Protein AF-A0A7U9RWX8-F1 (afdb_monomer_lite)

Secondary structure (DSSP, 8-state):
--TT------S-HHHHHHHHHHH--S---SSTT--SPPPPPHHHHHHHHHHH-GGG-S--PPEEEEE-TTS-EEEE-GGGGGGGGGEEEEEGGGTEEEEEEEETTEEEEEEEEEEETT---

Foldseek 3Di:
DDPLDDDDDDPCQPVVLVVCVVVVPHDQDPDPPDSGDDDFDPVQQVLCCQQCNPVSVGHGDAKEFEADPVRQTPAIDGSCHVFSVFFPADDVVVQWTWGFDCGPVDTDTDIHGYDYVVDDD

Radius of gyration: 17.35 Å; chains: 1; bounding box: 47×26×49 Å

Sequence (121 aa):
MFPGYIFISTGFPEALAEELRRARQFPQMIGGQMDRLVPVEAEDLWFLENVCGKDLAHDMRLSTVRVDEEGQVRSASGALKPYIGRITRQRLRHRYVTAEVPLFNRRENVLFGIRLEGDPV

pLDDT: mean 83.19, std 12.48, range [40.41, 95.06]

Structure (mmCIF, N/CA/C/O backbone):
data_AF-A0A7U9RWX8-F1
#
_entry.id   AF-A0A7U9RWX8-F1
#
loop_
_atom_site.group_PDB
_atom_site.id
_atom_site.type_symbol
_atom_site.label_atom_id
_atom_site.label_alt_id
_atom_site.label_comp_id
_atom_site.label_asym_id
_atom_site.label_entity_id
_atom_site.label_seq_id
_atom_site.pdbx_PDB_ins_code
_atom_site.Cartn_x
_atom_site.Cartn_y
_atom_site.Cartn_z
_atom_site.occupancy
_atom_site.B_iso_or_equiv
_atom_site.auth_seq_id
_atom_site.auth_comp_id
_atom_site.auth_asym_id
_atom_site.auth_atom_id
_atom_site.pdbx_PDB_model_num
ATOM 1 N N . MET A 1 1 ? 0.075 5.477 -0.351 1.00 63.72 1 MET A N 1
ATOM 2 C CA . MET A 1 1 ? 0.675 5.476 -1.704 1.00 63.72 1 MET A CA 1
ATOM 3 C C . MET A 1 1 ? 2.167 5.757 -1.559 1.00 63.72 1 MET A C 1
ATOM 5 O O . MET A 1 1 ? 2.497 6.565 -0.699 1.00 63.72 1 MET A O 1
ATOM 9 N N . PHE A 1 2 ? 3.034 5.059 -2.296 1.00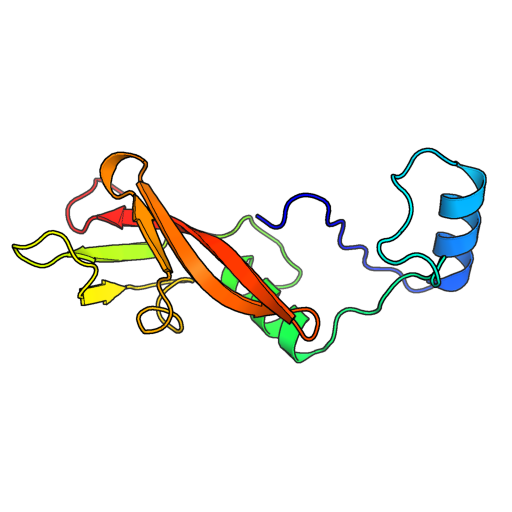 67.94 2 PHE A N 1
ATOM 10 C CA . PHE A 1 2 ? 4.500 5.071 -2.143 1.00 67.94 2 PHE A CA 1
ATOM 11 C C . PHE A 1 2 ? 5.102 6.379 -2.683 1.00 67.94 2 PHE A C 1
ATOM 13 O O . PHE A 1 2 ? 5.226 6.524 -3.898 1.00 67.94 2 PHE A O 1
ATOM 20 N N . PRO A 1 3 ? 5.443 7.365 -1.832 1.00 65.94 3 PRO A N 1
ATOM 21 C CA . PRO A 1 3 ? 5.892 8.666 -2.310 1.00 65.94 3 PRO A CA 1
ATOM 22 C C . PRO A 1 3 ? 7.276 8.532 -2.949 1.00 65.94 3 PRO A C 1
ATOM 24 O O . PRO A 1 3 ? 8.176 7.960 -2.340 1.00 65.94 3 PRO A O 1
ATOM 27 N N . GLY A 1 4 ? 7.449 9.070 -4.157 1.00 70.62 4 GLY A N 1
ATOM 28 C CA . GLY A 1 4 ? 8.728 9.020 -4.876 1.00 70.62 4 GLY A CA 1
ATOM 29 C C . GLY A 1 4 ? 8.962 7.754 -5.706 1.00 70.62 4 GLY A C 1
ATOM 30 O O . GLY A 1 4 ? 10.053 7.600 -6.245 1.00 70.62 4 GLY A O 1
ATOM 31 N N . TYR A 1 5 ? 7.958 6.881 -5.847 1.00 75.62 5 TYR A N 1
ATOM 32 C CA . TYR A 1 5 ? 8.020 5.697 -6.707 1.00 75.62 5 TYR A CA 1
ATOM 33 C C . TYR A 1 5 ? 7.140 5.868 -7.948 1.00 75.62 5 TYR A C 1
ATOM 35 O O . TYR A 1 5 ? 6.031 6.397 -7.867 1.00 75.62 5 TYR A O 1
ATOM 43 N N . ILE A 1 6 ? 7.629 5.383 -9.090 1.00 77.81 6 ILE A N 1
ATOM 44 C CA . ILE A 1 6 ? 6.866 5.254 -10.335 1.00 77.81 6 ILE A CA 1
ATOM 45 C C . ILE A 1 6 ? 6.974 3.796 -10.773 1.00 77.81 6 ILE A C 1
ATOM 47 O O . ILE A 1 6 ? 8.078 3.284 -10.953 1.00 77.81 6 ILE A O 1
ATOM 51 N N . PHE A 1 7 ? 5.831 3.137 -10.942 1.00 81.25 7 PHE A N 1
ATOM 52 C CA . PHE A 1 7 ? 5.761 1.784 -11.488 1.00 81.25 7 PHE A CA 1
ATOM 53 C C . PHE A 1 7 ? 5.524 1.865 -12.991 1.00 81.25 7 PHE A C 1
ATOM 55 O O . PHE A 1 7 ? 4.646 2.603 -13.438 1.00 81.25 7 PHE A O 1
ATOM 62 N N . ILE A 1 8 ? 6.308 1.121 -13.770 1.00 83.44 8 ILE A N 1
ATOM 63 C CA . ILE A 1 8 ? 6.221 1.125 -15.230 1.00 83.44 8 ILE A CA 1
ATOM 64 C C . ILE A 1 8 ? 6.180 -0.320 -15.717 1.00 83.44 8 ILE A C 1
ATOM 66 O O . ILE A 1 8 ? 7.080 -1.100 -15.420 1.00 83.44 8 ILE A O 1
ATOM 70 N N . SER A 1 9 ? 5.149 -0.659 -16.491 1.00 85.69 9 SER A N 1
ATOM 71 C CA . SER A 1 9 ? 5.096 -1.909 -17.248 1.00 85.69 9 SER A CA 1
ATOM 72 C C . SER A 1 9 ? 5.681 -1.665 -18.638 1.00 85.69 9 SER A C 1
ATOM 74 O O . SER A 1 9 ? 5.196 -0.808 -19.377 1.00 85.69 9 SER A O 1
ATOM 76 N N . THR A 1 10 ? 6.761 -2.366 -18.984 1.00 86.69 10 THR A N 1
ATOM 77 C CA . THR A 1 10 ? 7.430 -2.239 -20.286 1.00 86.69 10 THR A CA 1
ATOM 78 C C . THR A 1 10 ? 8.015 -3.575 -20.732 1.00 86.69 10 THR A C 1
ATOM 80 O O . THR A 1 10 ? 8.568 -4.317 -19.925 1.00 86.69 10 THR A O 1
ATOM 83 N N . GLY A 1 11 ? 7.925 -3.863 -22.032 1.00 90.06 11 GLY A N 1
ATOM 84 C CA . GLY A 1 11 ? 8.648 -4.973 -22.664 1.00 90.06 11 GLY A CA 1
ATOM 85 C C . GLY A 1 11 ? 10.089 -4.625 -23.058 1.00 90.06 11 GLY A C 1
ATOM 86 O O . GLY A 1 11 ? 10.812 -5.495 -23.528 1.00 90.06 11 GLY A O 1
ATOM 87 N N . PHE A 1 12 ? 10.501 -3.362 -22.888 1.00 89.50 12 PHE A N 1
ATOM 88 C CA . PHE A 1 12 ? 11.805 -2.840 -23.311 1.00 89.50 12 PHE A CA 1
ATOM 89 C C . PHE A 1 12 ? 12.457 -2.015 -22.184 1.00 89.50 12 PHE A C 1
ATOM 91 O O . PHE A 1 12 ? 12.553 -0.786 -22.292 1.00 89.50 12 PHE A O 1
ATOM 98 N N . PRO A 1 13 ? 12.859 -2.647 -21.066 1.00 85.50 13 PRO A N 1
ATOM 99 C CA . PRO A 1 13 ? 13.381 -1.931 -19.904 1.00 85.50 13 PRO A CA 1
ATOM 100 C C . PRO A 1 13 ? 14.667 -1.148 -20.210 1.00 85.50 13 PRO A C 1
ATOM 102 O O . PRO A 1 13 ? 14.812 -0.014 -19.759 1.00 85.50 13 PRO A O 1
ATOM 105 N N . GLU A 1 14 ? 15.576 -1.675 -21.029 1.00 84.69 14 GLU A N 1
ATOM 106 C CA . GLU A 1 14 ? 16.844 -1.007 -21.357 1.00 84.69 14 GLU A CA 1
ATOM 107 C C . GLU A 1 14 ? 16.626 0.264 -22.185 1.00 84.69 14 GLU A C 1
ATOM 109 O O . GLU A 1 14 ? 17.226 1.303 -21.909 1.00 84.69 14 GLU A O 1
ATOM 114 N N . ALA A 1 15 ? 15.735 0.200 -23.180 1.00 88.06 15 ALA A N 1
ATOM 115 C CA . ALA A 1 15 ? 15.399 1.352 -24.013 1.00 88.06 15 ALA A CA 1
ATOM 116 C C . ALA A 1 15 ? 14.726 2.458 -23.187 1.00 88.06 15 ALA A C 1
ATOM 118 O O . ALA A 1 15 ? 15.052 3.635 -23.336 1.00 88.06 15 ALA A O 1
ATOM 119 N N . LEU A 1 16 ? 13.828 2.075 -22.273 1.00 86.25 16 LEU A N 1
ATOM 120 C CA . LEU A 1 16 ? 13.193 3.008 -21.348 1.00 86.25 16 LEU A CA 1
ATOM 121 C C . LEU A 1 16 ? 14.221 3.673 -20.421 1.00 86.25 16 LEU A C 1
ATOM 123 O O . LEU A 1 16 ? 14.175 4.888 -20.238 1.00 86.25 16 LEU A O 1
ATOM 127 N N . ALA A 1 17 ? 15.159 2.904 -19.860 1.00 81.19 17 ALA A N 1
ATOM 128 C CA . ALA A 1 17 ? 16.207 3.437 -18.991 1.00 81.19 17 ALA A CA 1
ATOM 129 C C . ALA A 1 17 ? 17.070 4.489 -19.711 1.00 81.19 17 ALA A C 1
ATOM 131 O O . ALA A 1 17 ? 17.344 5.555 -19.156 1.00 81.19 17 ALA A O 1
ATOM 132 N N . GLU A 1 18 ? 17.448 4.225 -20.965 1.00 83.69 18 GLU A N 1
ATOM 133 C CA . GLU A 1 18 ? 18.227 5.163 -21.778 1.00 83.69 18 GLU A CA 1
ATOM 134 C C . GLU A 1 18 ? 17.474 6.466 -22.068 1.00 83.69 18 GLU A C 1
ATOM 136 O O . GLU A 1 18 ? 18.046 7.552 -2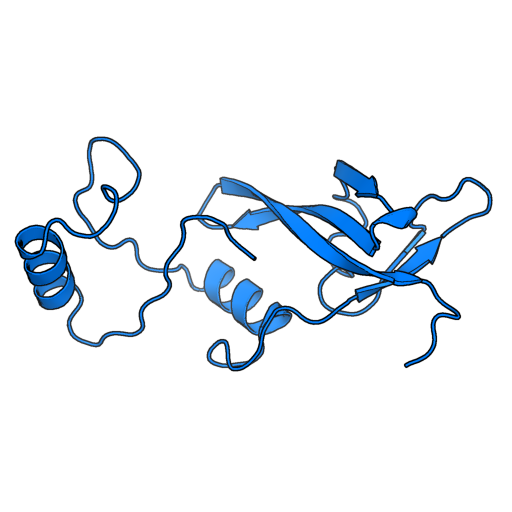1.938 1.00 83.69 18 GLU A O 1
ATOM 141 N N . GLU A 1 19 ? 16.189 6.391 -22.410 1.00 85.38 19 GLU A N 1
ATOM 142 C CA . GLU A 1 19 ? 15.379 7.586 -22.664 1.00 85.38 19 GLU A CA 1
ATOM 143 C C . GLU A 1 19 ? 15.146 8.408 -21.389 1.00 85.38 19 GLU A C 1
ATOM 145 O O . GLU A 1 19 ? 15.291 9.634 -21.407 1.00 85.38 19 GLU A O 1
ATOM 150 N N . LEU A 1 20 ? 14.894 7.758 -20.247 1.00 80.12 20 LEU A N 1
ATOM 151 C CA . LEU A 1 20 ? 14.788 8.443 -18.952 1.00 80.12 20 LEU A CA 1
ATOM 152 C C . LEU A 1 20 ? 16.096 9.165 -18.587 1.00 80.12 20 LEU A C 1
ATOM 154 O O . LEU A 1 20 ? 16.069 10.314 -18.129 1.00 80.12 20 LEU A O 1
ATOM 158 N N . ARG A 1 21 ? 17.247 8.536 -18.860 1.00 76.50 21 ARG A N 1
ATOM 159 C CA . ARG A 1 21 ? 18.579 9.127 -18.663 1.00 76.50 21 ARG A CA 1
ATOM 160 C C . ARG A 1 21 ? 18.808 10.346 -19.564 1.00 76.50 21 ARG A C 1
ATOM 162 O O . ARG A 1 21 ? 19.388 11.338 -19.116 1.00 76.50 21 ARG A O 1
ATOM 169 N N . ARG A 1 22 ? 18.348 10.303 -20.820 1.00 81.50 22 ARG A N 1
ATOM 170 C CA . ARG A 1 22 ? 18.430 11.432 -21.768 1.00 81.50 22 ARG A CA 1
ATOM 171 C C . ARG A 1 22 ? 17.544 12.601 -21.358 1.00 81.50 22 ARG A C 1
ATOM 173 O O . ARG A 1 22 ? 17.995 13.742 -21.432 1.00 81.50 22 ARG A O 1
ATOM 180 N N . ALA A 1 23 ? 16.324 12.320 -20.906 1.00 80.38 23 ALA A N 1
ATOM 181 C CA . ALA A 1 23 ? 15.352 13.342 -20.542 1.00 80.38 23 ALA A CA 1
ATOM 182 C C . ALA A 1 23 ? 15.816 14.206 -19.357 1.00 80.38 23 ALA A C 1
ATOM 184 O O . ALA A 1 23 ? 15.476 15.385 -19.304 1.00 80.38 23 ALA A O 1
ATOM 185 N N . ARG A 1 24 ? 16.592 13.648 -18.408 1.00 68.31 24 ARG A N 1
ATOM 186 C CA . ARG A 1 24 ? 17.053 14.324 -17.169 1.00 68.31 24 ARG A CA 1
ATOM 187 C C . ARG A 1 24 ? 15.923 14.950 -16.328 1.00 68.31 24 ARG A C 1
ATOM 189 O O . ARG A 1 24 ? 16.182 15.799 -15.481 1.00 68.31 24 ARG A O 1
ATOM 196 N N . GLN A 1 25 ? 14.676 14.552 -16.573 1.00 65.88 25 GLN A N 1
ATOM 197 C CA . GLN A 1 25 ? 13.467 15.128 -15.973 1.00 65.88 25 GLN A CA 1
ATOM 198 C C . GLN A 1 25 ? 12.988 14.374 -14.730 1.00 65.88 25 GLN A C 1
ATOM 200 O O . GLN A 1 25 ? 12.136 14.878 -14.002 1.00 65.88 25 GLN A O 1
ATOM 205 N N . PHE A 1 26 ? 13.535 13.186 -14.470 1.00 62.38 26 PHE A N 1
ATOM 206 C CA . PHE A 1 26 ? 13.182 12.382 -13.308 1.00 62.38 26 PHE A CA 1
ATOM 207 C C . PHE A 1 26 ? 14.268 12.501 -12.233 1.00 62.38 26 PHE A C 1
ATOM 209 O O . PHE A 1 26 ? 15.456 12.508 -12.576 1.00 62.38 26 PHE A O 1
ATOM 216 N N . PRO A 1 27 ? 13.894 12.621 -10.941 1.00 58.03 27 PRO A N 1
ATOM 217 C CA . PRO A 1 27 ? 14.861 12.575 -9.853 1.00 58.03 27 PRO A CA 1
ATOM 218 C C . PRO A 1 27 ? 15.667 11.281 -9.973 1.00 58.03 27 PRO A C 1
ATOM 220 O O . PRO A 1 27 ? 15.108 10.234 -10.295 1.00 58.03 27 PRO A O 1
ATOM 223 N N . GLN A 1 28 ? 16.984 11.389 -9.782 1.00 54.69 28 GLN A N 1
ATOM 224 C CA . GLN A 1 28 ? 17.929 10.281 -9.915 1.00 54.69 28 GLN A CA 1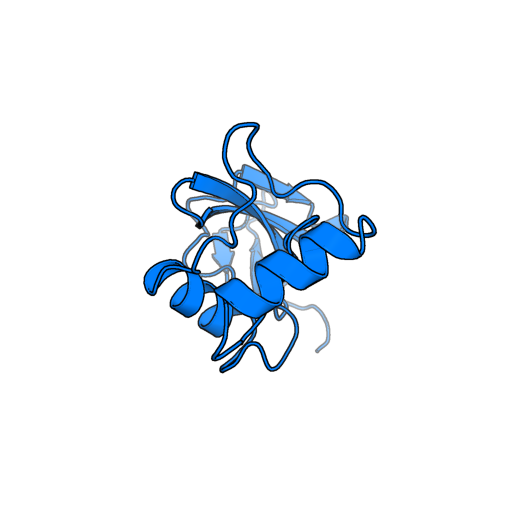
ATOM 225 C C . GLN A 1 28 ? 17.364 9.004 -9.281 1.00 54.69 28 GLN A C 1
ATOM 227 O O . GLN A 1 28 ? 16.896 9.029 -8.139 1.00 54.69 28 GLN A O 1
ATOM 232 N N . MET A 1 29 ? 17.387 7.910 -10.048 1.00 53.91 29 MET A N 1
ATOM 233 C CA . MET A 1 29 ? 16.967 6.587 -9.592 1.00 53.91 29 MET A CA 1
ATOM 234 C C . MET A 1 29 ? 17.706 6.267 -8.280 1.00 53.91 29 MET A C 1
ATOM 236 O O . MET A 1 29 ? 18.911 6.480 -8.166 1.00 53.91 29 MET A O 1
ATOM 240 N N . ILE A 1 30 ? 16.960 5.885 -7.241 1.00 44.47 30 ILE A N 1
ATOM 241 C CA . ILE A 1 30 ? 17.451 5.811 -5.859 1.00 44.47 30 ILE A CA 1
ATOM 242 C C . ILE A 1 30 ? 18.679 4.890 -5.740 1.00 44.47 30 ILE A C 1
ATOM 244 O O . ILE A 1 30 ? 18.624 3.717 -6.092 1.00 44.47 30 ILE A O 1
ATOM 248 N N . GLY A 1 31 ? 19.738 5.409 -5.107 1.00 41.31 31 GLY A N 1
ATOM 249 C CA . GLY A 1 31 ? 20.945 4.674 -4.723 1.00 41.31 31 GLY A CA 1
ATOM 250 C C . GLY A 1 31 ? 22.125 5.048 -5.611 1.00 41.31 31 GLY A C 1
ATOM 251 O O . GLY A 1 31 ? 22.141 4.703 -6.784 1.00 41.31 31 GLY A O 1
ATOM 252 N N . GLY A 1 32 ? 23.127 5.731 -5.043 1.00 40.41 32 GLY A N 1
ATOM 253 C CA . GLY A 1 32 ? 24.304 6.298 -5.727 1.00 40.41 32 GLY A CA 1
ATOM 254 C C . GLY A 1 32 ? 25.245 5.316 -6.445 1.00 40.41 32 GLY A C 1
ATOM 255 O O . GLY A 1 32 ? 26.431 5.600 -6.572 1.00 40.41 32 GLY A O 1
ATOM 256 N N . GLN A 1 33 ? 24.742 4.166 -6.897 1.00 43.53 33 GLN A N 1
ATOM 257 C CA . GLN A 1 33 ? 25.418 3.191 -7.746 1.00 43.53 33 GLN A CA 1
ATOM 258 C C . GLN A 1 33 ? 24.544 2.633 -8.890 1.00 43.53 33 GLN A C 1
ATOM 260 O O . GLN A 1 33 ? 25.072 1.873 -9.699 1.00 43.53 33 GLN A O 1
ATOM 265 N N . MET A 1 34 ? 23.249 2.963 -9.008 1.00 46.06 34 MET A N 1
ATOM 266 C CA . MET A 1 34 ? 22.382 2.336 -10.019 1.00 46.06 34 MET A CA 1
ATOM 267 C C . MET A 1 34 ? 21.503 3.334 -10.779 1.00 46.06 34 MET A C 1
ATOM 269 O O . MET A 1 34 ? 20.356 3.581 -10.425 1.00 46.06 34 MET A O 1
ATOM 273 N N . ASP A 1 35 ? 22.007 3.779 -11.931 1.00 55.44 35 ASP A N 1
ATOM 274 C CA . ASP A 1 35 ? 21.222 4.324 -13.051 1.00 55.44 35 ASP A CA 1
ATOM 275 C C . ASP A 1 35 ? 20.353 3.232 -13.726 1.00 55.44 35 ASP A C 1
ATOM 277 O O . ASP A 1 35 ? 20.298 3.124 -14.951 1.00 55.44 35 ASP A O 1
ATOM 281 N N . ARG A 1 36 ? 19.730 2.336 -12.954 1.00 60.53 36 ARG A N 1
ATOM 282 C CA . ARG A 1 36 ? 19.032 1.160 -13.488 1.00 60.53 36 ARG A CA 1
ATOM 283 C C . ARG A 1 36 ? 17.610 1.079 -12.963 1.00 60.53 36 ARG A C 1
ATOM 285 O O . ARG A 1 36 ? 17.370 1.239 -11.770 1.00 60.53 36 ARG A O 1
ATOM 292 N N . LEU A 1 37 ? 16.689 0.768 -13.874 1.00 75.19 37 LEU A N 1
ATOM 293 C CA . LEU A 1 37 ? 15.344 0.334 -13.521 1.00 75.19 37 LEU A CA 1
ATOM 294 C C . LEU A 1 37 ? 15.455 -0.919 -12.650 1.00 75.19 37 LEU A C 1
ATOM 296 O O . LEU A 1 37 ? 16.122 -1.884 -13.028 1.00 75.19 37 LEU A O 1
ATOM 300 N N . VAL A 1 38 ? 14.818 -0.885 -11.485 1.00 77.69 38 VAL A N 1
ATOM 301 C CA . VAL A 1 38 ? 14.757 -2.030 -10.578 1.00 77.69 38 VAL A CA 1
ATOM 302 C C . VAL A 1 38 ? 13.487 -2.810 -10.911 1.00 77.69 38 VAL A C 1
ATOM 304 O O . VAL A 1 38 ? 12.404 -2.217 -10.863 1.00 77.69 38 VAL A O 1
ATOM 307 N N . PRO A 1 39 ? 13.587 -4.097 -11.293 1.00 81.31 39 PRO A N 1
ATOM 308 C CA . PRO A 1 39 ? 12.402 -4.915 -11.496 1.00 81.31 39 PRO A CA 1
ATOM 309 C C . PRO A 1 39 ? 11.639 -5.047 -10.175 1.00 81.31 39 PRO A C 1
ATOM 311 O O . PRO A 1 39 ? 12.236 -5.139 -9.104 1.00 81.31 39 PRO A O 1
ATOM 314 N N . VAL A 1 40 ? 10.311 -5.036 -10.256 1.00 85.56 40 VAL A N 1
ATOM 315 C CA . VAL A 1 40 ? 9.460 -5.321 -9.098 1.00 85.56 40 VAL A CA 1
ATOM 316 C C . VAL A 1 40 ? 9.441 -6.833 -8.905 1.00 85.56 40 VAL A C 1
ATOM 318 O O . VAL A 1 40 ? 9.069 -7.560 -9.826 1.00 85.56 40 VAL A O 1
ATOM 321 N N . GLU A 1 41 ? 9.847 -7.298 -7.726 1.00 86.62 41 GLU A N 1
ATOM 322 C CA . GLU A 1 41 ? 9.823 -8.722 -7.384 1.00 86.62 41 GLU A CA 1
ATOM 323 C C . GLU A 1 41 ? 8.384 -9.257 -7.353 1.00 86.62 41 GLU A C 1
ATOM 325 O O . GLU A 1 41 ? 7.424 -8.513 -7.126 1.00 86.62 41 GLU A O 1
ATOM 330 N N . ALA A 1 42 ? 8.216 -10.563 -7.569 1.00 86.88 42 ALA A N 1
ATOM 331 C CA . ALA A 1 42 ? 6.891 -11.177 -7.651 1.00 86.88 42 ALA A CA 1
ATOM 332 C C . ALA A 1 42 ? 6.085 -10.998 -6.351 1.00 86.88 42 ALA A C 1
ATOM 334 O O . ALA A 1 42 ? 4.876 -10.770 -6.394 1.00 86.88 42 ALA A O 1
ATOM 335 N N . GLU A 1 43 ? 6.749 -11.056 -5.196 1.00 85.31 43 GLU A N 1
ATOM 336 C CA . GLU A 1 43 ? 6.143 -10.839 -3.882 1.00 85.31 43 GLU A CA 1
ATOM 337 C C . GLU A 1 43 ? 5.678 -9.390 -3.696 1.00 85.31 43 GLU A C 1
ATOM 339 O O . GLU A 1 43 ? 4.586 -9.149 -3.169 1.00 85.31 43 GLU A O 1
ATOM 344 N N . ASP A 1 44 ? 6.481 -8.430 -4.163 1.00 87.19 44 ASP A N 1
ATOM 345 C CA . ASP A 1 44 ? 6.154 -7.006 -4.115 1.00 87.19 44 ASP A CA 1
ATOM 346 C C . ASP A 1 44 ? 4.965 -6.701 -5.032 1.00 87.19 44 ASP A C 1
ATOM 348 O O . ASP A 1 44 ? 4.026 -6.011 -4.627 1.00 87.19 44 ASP A O 1
ATOM 352 N N . LEU A 1 45 ? 4.961 -7.260 -6.248 1.00 88.06 45 LEU A N 1
ATOM 353 C CA . LEU A 1 45 ? 3.850 -7.124 -7.186 1.00 88.06 45 LEU A CA 1
ATOM 354 C C . LEU A 1 45 ? 2.572 -7.740 -6.615 1.00 88.06 45 LEU A C 1
ATOM 356 O O . LEU A 1 45 ? 1.528 -7.097 -6.645 1.00 88.06 45 LEU A O 1
ATOM 360 N N . TRP A 1 46 ? 2.652 -8.936 -6.027 1.00 87.19 46 TRP A N 1
ATOM 361 C CA . TRP A 1 46 ? 1.502 -9.583 -5.399 1.00 87.19 46 TRP A CA 1
ATOM 362 C C . TRP A 1 46 ? 0.900 -8.718 -4.290 1.00 87.19 46 TRP A C 1
ATOM 364 O O . TRP A 1 46 ? -0.321 -8.568 -4.196 1.00 87.19 46 TRP A O 1
ATOM 374 N N . PHE A 1 47 ? 1.748 -8.104 -3.461 1.00 86.75 47 PHE A N 1
ATOM 375 C CA . PHE A 1 47 ? 1.285 -7.149 -2.465 1.00 86.75 47 PHE A CA 1
ATOM 376 C C . PHE A 1 47 ? 0.594 -5.948 -3.119 1.00 86.75 47 PHE A C 1
ATOM 378 O O . PHE A 1 47 ? -0.518 -5.602 -2.710 1.00 86.75 47 PHE A O 1
ATOM 385 N N . LEU A 1 48 ? 1.225 -5.330 -4.123 1.00 87.81 48 LEU A N 1
ATOM 386 C CA . LEU A 1 48 ? 0.685 -4.164 -4.819 1.00 87.81 48 LEU A CA 1
ATOM 387 C C . LEU A 1 48 ? -0.668 -4.480 -5.466 1.00 87.81 48 LEU A C 1
ATOM 389 O O . LEU A 1 48 ? -1.606 -3.703 -5.310 1.00 87.81 48 LEU A O 1
ATOM 393 N N . GLU A 1 49 ? -0.820 -5.638 -6.101 1.00 88.94 49 GLU A N 1
ATOM 394 C CA . GLU A 1 49 ? -2.089 -6.067 -6.690 1.00 88.94 49 GLU A CA 1
ATOM 395 C C . GLU A 1 49 ? -3.157 -6.384 -5.641 1.00 88.94 49 GLU A C 1
ATOM 397 O O . GLU A 1 49 ? -4.341 -6.112 -5.838 1.00 88.94 49 GLU A O 1
ATOM 402 N N . ASN A 1 50 ? -2.767 -6.926 -4.488 1.00 85.81 50 ASN A N 1
ATOM 403 C CA . ASN A 1 50 ? -3.706 -7.190 -3.404 1.00 85.81 50 ASN A CA 1
ATOM 404 C C . ASN A 1 50 ? -4.298 -5.887 -2.831 1.00 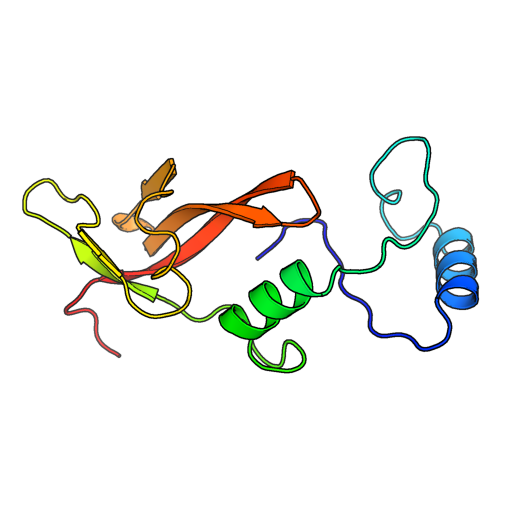85.81 50 ASN A C 1
ATOM 406 O O . ASN A 1 50 ? -5.451 -5.858 -2.396 1.00 85.81 50 ASN A O 1
ATOM 410 N N . VAL A 1 51 ? -3.529 -4.792 -2.842 1.00 86.75 51 VAL A N 1
ATOM 411 C CA . VAL A 1 51 ? -3.977 -3.495 -2.307 1.00 86.75 51 VAL A CA 1
ATOM 412 C C . VAL A 1 51 ? -4.587 -2.569 -3.368 1.00 86.75 51 VAL A C 1
ATOM 414 O O . VAL A 1 51 ? -5.564 -1.878 -3.066 1.00 86.75 51 VAL A O 1
ATOM 417 N N . CYS A 1 52 ? -4.066 -2.583 -4.597 1.00 87.44 52 CYS A N 1
ATOM 418 C CA . CYS A 1 52 ? -4.457 -1.722 -5.724 1.00 87.44 52 CYS A CA 1
ATOM 419 C C . CYS A 1 52 ? -5.278 -2.451 -6.810 1.00 87.44 52 CYS A C 1
ATOM 421 O O . CYS A 1 52 ? -5.634 -1.870 -7.833 1.00 87.44 52 CYS A O 1
ATOM 423 N N . GLY A 1 53 ? -5.616 -3.723 -6.600 1.00 86.12 53 GLY A N 1
ATOM 424 C CA . GLY A 1 53 ? -6.270 -4.548 -7.613 1.00 86.12 53 GLY A CA 1
ATOM 425 C C . GLY A 1 53 ? -5.293 -5.056 -8.675 1.00 86.12 53 GLY A C 1
ATOM 426 O O . GLY A 1 53 ? -4.156 -4.597 -8.776 1.00 86.12 53 GLY A O 1
ATOM 427 N N . LYS A 1 54 ? -5.753 -6.023 -9.478 1.00 86.38 54 LYS A N 1
ATOM 428 C CA . LYS A 1 54 ? -4.967 -6.594 -10.585 1.00 86.38 54 LYS A CA 1
ATOM 429 C C . LYS A 1 54 ? -4.480 -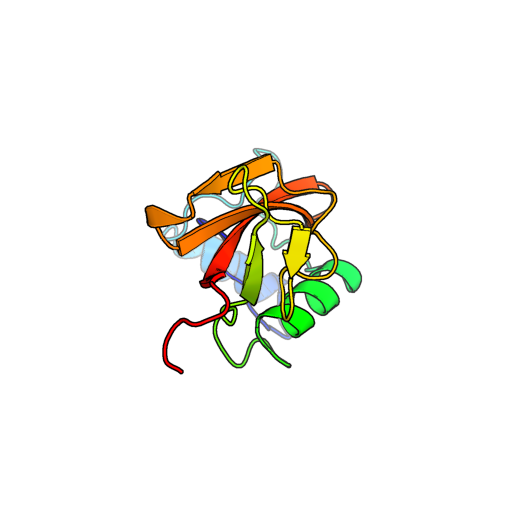5.505 -11.529 1.00 86.38 54 LYS A C 1
ATOM 431 O O . LYS A 1 54 ? -5.223 -4.553 -11.774 1.00 86.38 54 LYS A O 1
ATOM 436 N N . ASP A 1 55 ? -3.254 -5.653 -12.024 1.00 84.75 55 ASP A N 1
ATOM 437 C CA . ASP A 1 55 ? -2.609 -4.671 -12.905 1.00 84.75 55 ASP A CA 1
ATOM 438 C C . ASP A 1 55 ? -2.589 -3.242 -12.321 1.00 84.75 55 ASP A C 1
ATOM 440 O O . ASP A 1 55 ? -2.484 -2.258 -13.052 1.00 84.75 55 ASP A O 1
ATOM 444 N N . LEU A 1 56 ? -2.713 -3.114 -10.991 1.00 85.62 56 LEU A N 1
ATOM 445 C CA . LEU A 1 56 ? -2.807 -1.841 -10.270 1.00 85.62 56 LEU A CA 1
ATOM 446 C C . LEU A 1 56 ? -3.973 -0.958 -10.753 1.00 85.62 56 LEU A C 1
ATOM 448 O O . LEU A 1 56 ? -3.870 0.268 -10.773 1.00 85.62 56 LEU A O 1
ATOM 452 N N . ALA A 1 57 ? -5.090 -1.582 -11.145 1.00 85.25 57 ALA A N 1
ATOM 453 C CA . ALA A 1 57 ? -6.228 -0.923 -11.789 1.00 85.25 57 ALA A CA 1
ATOM 454 C C . ALA A 1 57 ? -6.939 0.150 -10.941 1.00 85.25 57 ALA A C 1
ATOM 456 O O . ALA A 1 57 ? -7.720 0.935 -11.483 1.00 85.25 57 ALA A O 1
ATOM 457 N N . HIS A 1 58 ? -6.736 0.182 -9.623 1.00 84.25 58 HIS A N 1
ATOM 458 C CA . HIS A 1 58 ? -7.302 1.209 -8.755 1.00 84.25 58 HIS A CA 1
ATOM 459 C C . HIS A 1 58 ? -6.358 1.608 -7.621 1.00 84.25 58 HIS A C 1
ATOM 461 O O . HIS A 1 58 ? -5.459 0.872 -7.228 1.00 84.25 58 HIS A O 1
ATOM 467 N N . ASP A 1 59 ? -6.616 2.760 -7.011 1.00 83.56 59 ASP A N 1
ATOM 468 C CA . ASP A 1 59 ? -5.883 3.172 -5.818 1.00 83.56 59 ASP A CA 1
ATOM 469 C C . ASP A 1 59 ? -6.103 2.204 -4.643 1.00 83.56 59 ASP A C 1
ATOM 471 O O . ASP A 1 59 ? -7.091 1.460 -4.573 1.00 83.56 59 ASP A O 1
ATOM 475 N N . MET A 1 60 ? -5.183 2.244 -3.677 1.00 88.12 60 MET A N 1
ATOM 476 C CA . MET A 1 60 ? -5.288 1.477 -2.437 1.00 88.12 60 MET A CA 1
ATOM 477 C C . MET A 1 60 ? -6.607 1.780 -1.717 1.00 88.12 60 MET A C 1
ATOM 479 O O . MET A 1 60 ? -6.830 2.895 -1.238 1.00 88.12 60 MET A O 1
ATOM 483 N N . ARG A 1 61 ? -7.474 0.768 -1.605 1.00 88.12 61 ARG A N 1
ATOM 484 C CA . ARG A 1 61 ? -8.790 0.925 -0.972 1.00 88.12 61 ARG A CA 1
ATOM 485 C C . ARG A 1 61 ? -8.674 1.127 0.537 1.00 88.12 61 ARG A C 1
ATOM 487 O O . ARG A 1 61 ? -7.773 0.605 1.196 1.00 88.12 61 ARG A O 1
ATOM 494 N N . LEU A 1 62 ? -9.648 1.850 1.088 1.00 91.38 62 LEU A N 1
ATOM 495 C CA . LEU A 1 62 ? -9.758 2.062 2.527 1.00 91.38 62 LEU A CA 1
ATOM 496 C C . LEU A 1 62 ? -9.995 0.737 3.255 1.00 91.38 62 LEU A C 1
ATOM 498 O O . LEU A 1 62 ? -10.783 -0.102 2.819 1.00 91.38 62 LEU A O 1
ATOM 502 N N . SER A 1 63 ? -9.321 0.575 4.386 1.00 92.88 63 SER A N 1
ATOM 503 C CA . SER A 1 63 ? -9.478 -0.579 5.269 1.00 92.88 63 SER A CA 1
ATOM 504 C C . SER A 1 63 ? -10.439 -0.246 6.407 1.00 92.88 63 SER A C 1
ATOM 506 O O . SER A 1 63 ? -10.247 0.752 7.097 1.00 92.88 63 SER A O 1
ATOM 508 N N . THR A 1 64 ? -11.462 -1.064 6.647 1.00 94.12 64 THR A N 1
ATOM 509 C CA . THR A 1 64 ? -12.339 -0.853 7.812 1.00 94.12 64 THR A CA 1
ATOM 510 C C . THR A 1 64 ? -11.684 -1.444 9.049 1.00 94.12 64 THR A C 1
ATOM 512 O O . THR A 1 64 ? -11.298 -2.617 9.028 1.00 94.12 64 THR A O 1
ATOM 515 N N . VAL A 1 65 ? -11.567 -0.654 10.114 1.00 95.06 65 VAL A N 1
ATOM 516 C CA . VAL A 1 65 ? -10.929 -1.041 11.375 1.00 95.06 65 VAL A CA 1
ATOM 517 C C . VAL A 1 65 ? -11.898 -0.955 12.547 1.00 95.06 65 VAL A C 1
ATOM 519 O O . VAL A 1 65 ? -12.751 -0.069 12.604 1.00 95.06 65 VAL A O 1
ATOM 522 N N . ARG A 1 66 ? -11.727 -1.865 13.508 1.00 93.88 66 ARG A N 1
ATOM 523 C CA . ARG A 1 66 ? -12.378 -1.808 14.820 1.00 93.88 66 ARG A CA 1
ATOM 524 C C . ARG A 1 66 ? -11.351 -1.420 15.862 1.00 93.88 66 ARG A C 1
ATOM 526 O O . ARG A 1 66 ? -10.261 -2.002 15.891 1.00 93.88 66 ARG A O 1
ATOM 533 N N . VAL A 1 67 ? -11.720 -0.471 16.706 1.00 93.19 67 VAL A N 1
ATOM 534 C CA . VAL A 1 67 ? -10.881 0.009 17.800 1.00 93.19 67 VAL A CA 1
ATOM 535 C C . VAL A 1 67 ? -11.445 -0.468 19.133 1.00 93.19 67 VAL A C 1
ATOM 537 O O . VAL A 1 67 ? -12.647 -0.709 19.236 1.00 93.19 67 VAL A O 1
ATOM 540 N N . ASP A 1 68 ? -10.580 -0.672 20.117 1.00 91.75 68 ASP A N 1
ATOM 541 C CA . ASP A 1 68 ? -10.990 -0.943 21.495 1.00 91.75 68 ASP A CA 1
ATOM 542 C C . ASP A 1 68 ? -11.310 0.353 22.265 1.00 91.75 68 ASP A C 1
ATOM 544 O O . ASP A 1 68 ? -11.299 1.454 21.707 1.00 91.75 68 ASP A O 1
ATOM 548 N N . GLU A 1 69 ? -11.627 0.213 23.554 1.00 88.56 69 GLU A N 1
ATOM 549 C CA . GLU A 1 69 ? -11.968 1.324 24.453 1.00 88.56 69 GLU A CA 1
ATOM 550 C C . GLU A 1 69 ? -10.801 2.306 24.659 1.00 88.56 69 GLU A C 1
ATOM 552 O O . GLU A 1 69 ? -11.023 3.489 24.909 1.00 88.56 69 GLU A O 1
ATOM 557 N N . GLU A 1 70 ? -9.561 1.842 24.489 1.00 88.69 70 GLU A N 1
ATOM 558 C CA . GLU A 1 70 ? -8.342 2.656 24.562 1.00 88.69 70 GLU A CA 1
ATOM 559 C C . GLU A 1 70 ? -8.021 3.338 23.218 1.00 88.69 70 GLU A C 1
ATOM 561 O O . GLU A 1 70 ? -7.081 4.132 23.107 1.00 88.69 70 GLU A O 1
ATOM 566 N N . GLY A 1 71 ? -8.811 3.054 22.179 1.00 85.44 71 GLY A N 1
ATOM 567 C CA . GLY A 1 71 ? -8.635 3.585 20.837 1.00 85.44 71 GLY A CA 1
ATOM 568 C C . GLY A 1 71 ? -7.525 2.895 20.047 1.00 85.44 71 GLY A C 1
ATOM 569 O O . GLY A 1 71 ? -7.011 3.492 19.099 1.00 85.44 71 GLY A O 1
ATOM 570 N N . GLN A 1 72 ? -7.124 1.673 20.395 1.00 91.12 72 GLN A N 1
ATOM 571 C CA . GLN A 1 72 ? -6.174 0.876 19.618 1.00 91.12 72 GLN A CA 1
ATOM 572 C C . GLN A 1 72 ? -6.878 -0.014 18.597 1.00 91.12 72 GLN A C 1
ATOM 574 O O . GLN A 1 72 ? -7.960 -0.546 18.836 1.00 91.12 72 GLN A O 1
ATOM 579 N N . VAL A 1 73 ? -6.268 -0.182 17.420 1.00 92.12 73 VAL A N 1
ATOM 580 C CA . VAL A 1 73 ? -6.831 -1.024 16.354 1.00 92.12 73 VAL A CA 1
ATOM 581 C C . VAL A 1 73 ? -6.721 -2.499 16.741 1.00 92.12 73 VAL A C 1
ATOM 583 O O . VAL A 1 73 ? -5.645 -3.087 16.682 1.00 92.12 73 VAL A O 1
ATOM 586 N N . ARG A 1 74 ? -7.857 -3.120 17.072 1.00 92.69 74 ARG A N 1
ATOM 587 C CA . ARG A 1 74 ? -7.937 -4.541 17.446 1.00 92.69 74 ARG A CA 1
ATOM 588 C C . ARG A 1 74 ? -8.157 -5.455 16.244 1.00 92.69 74 ARG A C 1
ATOM 590 O O . ARG A 1 74 ? -7.740 -6.611 16.249 1.00 92.69 74 ARG A O 1
ATOM 597 N N . SER A 1 75 ? -8.842 -4.964 15.212 1.00 92.69 75 SER A N 1
ATOM 598 C CA . SER A 1 75 ? -9.061 -5.727 13.980 1.00 92.69 75 SER A CA 1
ATOM 599 C C . SER A 1 75 ? -9.193 -4.822 12.761 1.00 92.69 75 SER A C 1
ATOM 601 O O . SER A 1 75 ? -9.577 -3.659 12.879 1.00 92.69 75 SER A O 1
ATOM 603 N N . ALA A 1 76 ? -8.883 -5.367 11.587 1.00 93.75 76 ALA A N 1
ATOM 604 C CA . ALA A 1 76 ? -8.987 -4.678 10.310 1.00 93.75 76 ALA A CA 1
ATOM 605 C C . ALA A 1 76 ? -9.470 -5.622 9.201 1.00 93.75 76 ALA A C 1
ATOM 607 O O . ALA A 1 76 ? -9.278 -6.839 9.251 1.00 93.75 76 ALA A O 1
ATOM 608 N N . SER A 1 77 ? -10.067 -5.029 8.175 1.00 91.56 77 SER A N 1
ATOM 609 C CA . SER A 1 77 ? -10.460 -5.666 6.919 1.00 91.56 77 SER A CA 1
ATOM 610 C C . SER A 1 77 ? -9.804 -4.947 5.737 1.00 91.56 77 SER A C 1
ATOM 612 O O . SER A 1 77 ? -9.293 -3.840 5.890 1.00 91.56 77 SER A O 1
ATOM 614 N N . GLY A 1 78 ? -9.804 -5.572 4.559 1.00 89.44 78 GLY A N 1
ATOM 615 C CA . GLY A 1 78 ? -9.151 -5.015 3.373 1.00 89.44 78 GLY A CA 1
ATOM 616 C C . GLY A 1 78 ? -7.622 -5.059 3.457 1.00 89.44 78 GLY A C 1
ATOM 617 O O . GLY A 1 78 ? -7.054 -5.962 4.076 1.00 89.44 78 GLY A O 1
ATOM 618 N N . ALA A 1 79 ? -6.972 -4.076 2.832 1.00 89.25 79 ALA A N 1
ATOM 619 C CA . ALA A 1 79 ? -5.522 -4.014 2.638 1.00 89.25 79 ALA A CA 1
ATOM 620 C C . ALA A 1 79 ? -4.705 -4.081 3.945 1.00 89.25 79 ALA A C 1
ATOM 622 O O . ALA A 1 79 ? -3.614 -4.643 3.963 1.00 89.25 79 ALA A O 1
ATOM 623 N N . LEU A 1 80 ? -5.235 -3.552 5.052 1.00 92.00 80 LEU A N 1
ATOM 624 C CA . LEU A 1 80 ? -4.545 -3.515 6.345 1.00 92.00 80 LEU A CA 1
ATOM 625 C C . LEU A 1 80 ? -4.586 -4.849 7.111 1.00 92.00 80 LEU A C 1
ATOM 627 O O . LEU A 1 80 ? -3.763 -5.065 7.999 1.00 92.00 80 LEU A O 1
ATOM 631 N N . LYS A 1 81 ? -5.526 -5.754 6.802 1.00 91.81 81 LYS A N 1
ATOM 632 C CA . LYS A 1 81 ? -5.777 -6.981 7.586 1.00 91.81 81 LYS A CA 1
ATOM 633 C C . LYS A 1 81 ? -4.514 -7.816 7.883 1.00 91.81 81 LYS A C 1
ATOM 635 O O . LYS A 1 81 ? -4.359 -8.223 9.034 1.00 91.81 81 LYS A O 1
ATOM 640 N N . PRO A 1 82 ? -3.595 -8.059 6.928 1.00 90.19 82 PRO A N 1
ATOM 641 C CA . PRO A 1 82 ? -2.386 -8.849 7.187 1.00 90.19 82 PRO A CA 1
ATOM 642 C C . PRO A 1 82 ? -1.367 -8.149 8.100 1.00 90.19 82 PRO A C 1
ATOM 644 O O . PRO A 1 82 ? -0.464 -8.796 8.627 1.00 90.19 82 PRO A O 1
ATOM 647 N N . TYR A 1 83 ? -1.498 -6.834 8.291 1.00 90.75 83 TYR A N 1
ATOM 648 C CA . TYR A 1 83 ? -0.485 -5.976 8.910 1.00 90.75 83 TYR A CA 1
ATOM 649 C C . TYR A 1 83 ? -0.910 -5.403 10.264 1.00 90.75 83 TYR A C 1
ATOM 651 O O . TYR A 1 83 ? -0.208 -4.554 10.806 1.00 90.75 83 TYR A O 1
ATOM 659 N N . ILE A 1 84 ? -2.016 -5.878 10.846 1.00 91.75 84 ILE A N 1
ATOM 660 C CA . ILE A 1 84 ? -2.514 -5.412 12.154 1.00 91.75 84 ILE A CA 1
ATOM 661 C C . ILE A 1 84 ? -1.423 -5.515 13.232 1.00 91.75 84 ILE A C 1
ATOM 663 O O . ILE A 1 84 ? -1.187 -4.562 13.965 1.00 91.75 84 ILE A O 1
ATOM 667 N N . GLY A 1 85 ? -0.690 -6.633 13.276 1.00 92.31 85 GLY A N 1
ATOM 668 C CA . GLY A 1 85 ? 0.413 -6.839 14.226 1.00 92.31 85 GLY A CA 1
ATOM 669 C C . GLY A 1 85 ? 1.693 -6.050 13.916 1.00 92.31 85 GLY A C 1
ATOM 670 O O . GLY A 1 85 ? 2.691 -6.219 14.606 1.00 92.31 85 GLY A O 1
ATOM 671 N N . ARG A 1 86 ? 1.692 -5.233 12.858 1.00 93.81 86 ARG A N 1
ATOM 672 C CA . ARG A 1 86 ? 2.831 -4.421 12.402 1.00 93.81 86 ARG A CA 1
ATOM 673 C C . ARG A 1 86 ? 2.488 -2.933 12.335 1.00 93.81 86 ARG A C 1
ATOM 675 O O . ARG A 1 86 ? 3.195 -2.173 11.677 1.00 93.81 86 ARG A O 1
ATOM 682 N N . ILE A 1 87 ? 1.396 -2.507 12.973 1.00 94.50 87 ILE A N 1
ATOM 683 C CA . ILE A 1 87 ? 1.023 -1.093 13.052 1.00 94.50 87 ILE A CA 1
ATOM 684 C C . ILE A 1 87 ? 2.077 -0.358 13.887 1.00 94.50 87 ILE A C 1
ATOM 686 O O . ILE A 1 87 ? 2.270 -0.650 15.063 1.00 94.50 87 ILE A O 1
ATOM 690 N N . THR A 1 88 ? 2.753 0.610 13.274 1.00 94.50 88 THR A N 1
ATOM 691 C CA . THR A 1 88 ? 3.777 1.443 13.921 1.00 94.50 88 THR A CA 1
ATOM 692 C C . THR A 1 88 ? 3.204 2.767 14.412 1.00 94.50 88 THR A C 1
ATOM 694 O O . THR A 1 88 ? 3.731 3.376 15.343 1.00 94.50 88 THR A O 1
ATOM 697 N N . ARG A 1 89 ? 2.111 3.241 13.798 1.00 94.19 89 ARG A N 1
ATOM 698 C CA . ARG A 1 89 ? 1.456 4.496 14.177 1.00 94.19 89 ARG A CA 1
ATOM 699 C C . ARG A 1 89 ? -0.026 4.486 13.841 1.00 94.19 89 ARG A C 1
ATOM 701 O O . ARG A 1 89 ? -0.419 4.118 12.740 1.00 94.19 89 ARG A O 1
ATOM 708 N N . GLN A 1 90 ? -0.839 5.027 14.742 1.00 94.19 90 GLN A N 1
ATOM 709 C CA . GLN A 1 90 ? -2.271 5.227 14.526 1.00 94.19 90 GLN A CA 1
ATOM 710 C C . GLN A 1 90 ? -2.656 6.708 14.593 1.00 94.19 90 GLN A C 1
ATOM 712 O O . GLN A 1 90 ? -2.265 7.443 15.504 1.00 94.19 90 GLN A O 1
ATOM 717 N N . ARG A 1 91 ? -3.424 7.170 13.601 1.00 93.12 91 ARG A N 1
ATOM 718 C CA . ARG A 1 91 ? -3.966 8.532 13.517 1.00 93.12 91 ARG A CA 1
ATOM 719 C C . ARG A 1 91 ? -5.439 8.464 13.120 1.00 93.12 91 ARG A C 1
ATOM 721 O O . ARG A 1 91 ? -5.837 8.937 12.059 1.00 93.12 91 ARG A O 1
ATOM 728 N N . LEU A 1 92 ? -6.256 7.904 14.016 1.00 91.50 92 LEU A N 1
ATOM 729 C CA . LEU A 1 92 ? -7.686 7.659 13.787 1.00 91.50 92 LEU A CA 1
ATOM 730 C C . LEU A 1 92 ? -8.451 8.921 13.366 1.00 91.50 92 LEU A C 1
ATOM 732 O O . LEU A 1 92 ? -9.216 8.878 12.410 1.00 91.50 92 LEU A O 1
ATOM 736 N N . ARG A 1 93 ? -8.176 10.073 14.000 1.00 91.00 93 ARG A N 1
ATOM 737 C CA . ARG A 1 93 ? -8.784 11.367 13.631 1.00 91.00 93 ARG A CA 1
ATOM 738 C C . ARG A 1 93 ? -8.508 11.762 12.176 1.00 91.00 93 ARG A C 1
ATOM 740 O O . ARG A 1 93 ? -9.367 12.349 11.534 1.00 91.00 93 ARG A O 1
ATOM 747 N N . HIS A 1 94 ? -7.315 11.458 11.668 1.00 92.44 94 HIS A N 1
ATOM 748 C CA . HIS A 1 94 ? -6.924 11.748 10.284 1.00 92.44 94 HIS A CA 1
ATOM 749 C C . HIS A 1 94 ? -7.238 10.577 9.340 1.00 92.44 94 HIS A C 1
ATOM 751 O O . HIS A 1 94 ? -6.859 10.619 8.175 1.00 92.44 94 HIS A O 1
ATOM 757 N N . ARG A 1 95 ? -7.929 9.542 9.840 1.00 93.00 95 ARG A N 1
ATOM 758 C CA . ARG A 1 95 ? -8.398 8.380 9.077 1.00 93.00 95 ARG A CA 1
ATOM 759 C C . ARG A 1 95 ? -7.272 7.611 8.378 1.00 93.00 95 ARG A C 1
ATOM 761 O O . ARG A 1 95 ? -7.453 7.097 7.277 1.00 93.00 95 ARG A O 1
ATOM 768 N N . TYR A 1 96 ? -6.118 7.479 9.036 1.00 93.38 96 TYR A N 1
ATOM 769 C CA . TYR A 1 96 ? -5.046 6.604 8.561 1.00 93.38 96 TYR A CA 1
ATOM 770 C C . TYR A 1 96 ? -4.287 5.900 9.688 1.00 93.3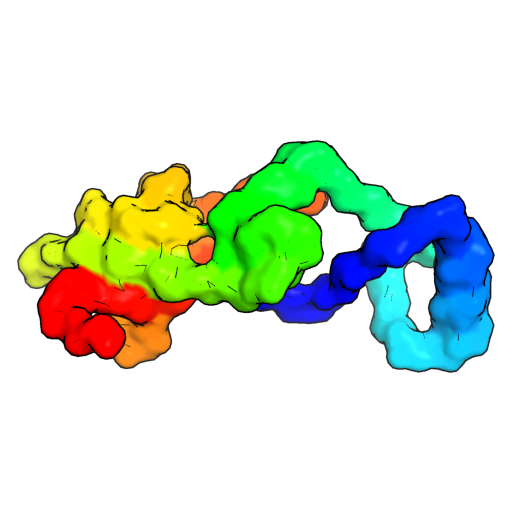8 96 TYR A C 1
ATOM 772 O O . TYR A 1 96 ? -4.225 6.364 10.833 1.00 93.38 96 TYR A O 1
ATOM 780 N N . VAL A 1 97 ? -3.655 4.789 9.327 1.00 94.56 97 VAL A N 1
ATOM 781 C CA . VAL A 1 97 ? -2.646 4.102 10.137 1.00 94.56 97 VAL A CA 1
ATOM 782 C C . VAL A 1 97 ? -1.394 3.871 9.306 1.00 94.56 97 VAL A C 1
ATOM 784 O O . VAL A 1 97 ? -1.447 3.810 8.080 1.00 94.56 97 VAL A O 1
ATOM 787 N N . THR A 1 98 ? -0.260 3.748 9.976 1.00 94.31 98 THR A N 1
ATOM 788 C CA . THR A 1 98 ? 1.005 3.353 9.368 1.00 94.31 98 THR A CA 1
ATOM 789 C C . THR A 1 98 ? 1.348 1.962 9.863 1.00 94.31 98 THR A C 1
ATOM 791 O O . THR A 1 98 ? 1.340 1.727 11.073 1.00 94.31 98 THR A O 1
ATOM 794 N N . ALA A 1 99 ? 1.627 1.050 8.938 1.00 93.25 99 ALA A N 1
ATOM 795 C CA . ALA A 1 99 ? 2.087 -0.290 9.259 1.00 93.25 99 ALA A CA 1
ATOM 796 C C . ALA A 1 99 ? 3.342 -0.625 8.460 1.00 93.25 99 ALA A C 1
ATOM 798 O O . ALA A 1 99 ? 3.551 -0.128 7.351 1.00 93.25 99 ALA A O 1
ATOM 799 N N . GLU A 1 100 ? 4.178 -1.463 9.050 1.00 92.38 100 GLU A N 1
ATOM 800 C CA . GLU A 1 100 ? 5.421 -1.894 8.442 1.00 92.38 100 GLU A CA 1
ATOM 801 C C . GLU A 1 100 ? 5.176 -3.069 7.489 1.00 92.38 100 GLU A C 1
ATOM 803 O O . GLU A 1 100 ? 4.682 -4.136 7.880 1.00 92.38 100 GLU A O 1
ATOM 808 N N . VAL A 1 101 ? 5.536 -2.866 6.225 1.00 88.88 101 VAL A N 1
ATOM 809 C CA . VAL A 1 101 ? 5.335 -3.825 5.139 1.00 88.88 101 VAL A CA 1
ATOM 810 C C . VAL A 1 101 ? 6.696 -4.197 4.547 1.00 88.88 101 VAL A C 1
ATOM 812 O O . VAL A 1 101 ? 7.493 -3.302 4.263 1.00 88.88 101 VAL A O 1
ATOM 815 N N . PRO A 1 102 ? 6.995 -5.496 4.367 1.00 84.75 102 PRO A N 1
ATOM 816 C CA . PRO A 1 102 ? 8.139 -5.918 3.576 1.00 84.75 102 PRO A CA 1
ATOM 817 C C . PRO A 1 102 ? 7.845 -5.586 2.112 1.00 84.75 102 PRO A C 1
ATOM 819 O O . PRO A 1 102 ? 6.906 -6.138 1.545 1.00 84.75 102 PRO A O 1
ATOM 822 N N . LEU A 1 103 ? 8.597 -4.642 1.555 1.00 82.25 103 LEU A N 1
ATOM 823 C CA . LEU A 1 103 ? 8.453 -4.178 0.181 1.00 82.25 103 LEU A CA 1
ATOM 824 C C . LEU A 1 103 ? 9.822 -3.745 -0.355 1.00 82.25 103 LEU A C 1
ATOM 826 O O . LEU A 1 103 ? 10.579 -3.097 0.370 1.00 82.25 103 LEU A O 1
ATOM 830 N N . PHE A 1 104 ? 10.149 -4.085 -1.600 1.00 79.69 104 PHE A N 1
ATOM 831 C CA . PHE A 1 104 ? 11.409 -3.719 -2.267 1.00 79.69 104 PHE A CA 1
ATOM 832 C C . PHE A 1 104 ? 12.653 -4.190 -1.507 1.00 79.69 104 PHE A C 1
ATOM 834 O O . PHE A 1 104 ? 13.632 -3.451 -1.360 1.00 79.69 104 PHE A O 1
ATOM 841 N N . ASN A 1 105 ? 12.599 -5.411 -0.961 1.00 74.19 105 ASN A N 1
ATOM 842 C CA . ASN A 1 105 ? 13.633 -5.980 -0.085 1.00 74.19 105 ASN A CA 1
ATOM 843 C C . ASN A 1 105 ? 13.980 -5.098 1.134 1.00 74.19 105 ASN A C 1
ATOM 845 O O . ASN A 1 105 ? 15.077 -5.176 1.694 1.00 74.19 105 ASN A O 1
ATOM 849 N N . ARG A 1 106 ? 13.041 -4.249 1.564 1.00 81.44 106 ARG A N 1
ATOM 850 C CA . ARG A 1 106 ? 13.158 -3.344 2.712 1.00 81.44 106 ARG A CA 1
ATOM 851 C C . ARG A 1 106 ? 11.904 -3.421 3.578 1.00 81.44 106 ARG A C 1
ATOM 853 O O . ARG A 1 106 ? 10.900 -4.027 3.213 1.00 81.44 106 ARG A O 1
ATOM 860 N N . ARG A 1 107 ? 11.974 -2.836 4.775 1.00 85.44 107 ARG A N 1
ATOM 861 C CA . ARG A 1 107 ? 10.807 -2.635 5.645 1.00 85.44 107 ARG A CA 1
ATOM 862 C C . ARG A 1 107 ? 10.328 -1.205 5.454 1.00 85.44 107 ARG A C 1
ATOM 864 O O . ARG A 1 107 ? 10.969 -0.271 5.929 1.00 85.44 107 ARG A O 1
ATOM 871 N N . GLU A 1 108 ? 9.227 -1.049 4.735 1.00 86.06 108 GLU A N 1
ATOM 872 C CA . GLU A 1 108 ? 8.663 0.253 4.400 1.00 86.06 108 GLU A CA 1
ATOM 873 C C . GLU A 1 108 ? 7.488 0.589 5.323 1.00 86.06 108 GLU A C 1
ATOM 875 O O . GLU A 1 108 ? 6.651 -0.257 5.651 1.00 86.06 108 GLU A O 1
ATOM 880 N N . ASN A 1 109 ? 7.405 1.854 5.740 1.00 89.12 109 ASN A N 1
ATOM 881 C CA . ASN A 1 109 ? 6.282 2.360 6.526 1.00 89.12 109 ASN A CA 1
ATOM 882 C C . ASN A 1 109 ? 5.164 2.818 5.587 1.00 89.12 109 ASN A C 1
ATOM 884 O O . ASN A 1 109 ? 5.197 3.924 5.045 1.00 89.12 109 ASN A O 1
ATOM 888 N N . VAL A 1 110 ? 4.152 1.972 5.412 1.00 88.75 110 VAL A N 1
ATOM 889 C CA . VAL A 1 110 ? 3.055 2.215 4.471 1.00 88.75 110 VAL A CA 1
ATOM 890 C C . VAL A 1 110 ? 1.867 2.839 5.188 1.00 88.75 110 VAL A C 1
ATOM 892 O O . VAL A 1 110 ? 1.417 2.356 6.227 1.00 88.75 110 VAL A O 1
ATOM 895 N N . LEU A 1 111 ? 1.346 3.928 4.618 1.00 91.94 111 LEU A N 1
ATOM 896 C CA . LEU A 1 111 ? 0.125 4.579 5.082 1.00 91.94 111 LEU A CA 1
ATOM 897 C C . LEU A 1 111 ? -1.098 3.888 4.475 1.00 91.94 111 LEU A C 1
ATOM 899 O O . LEU A 1 111 ? -1.304 3.942 3.261 1.00 91.94 111 LEU A O 1
ATOM 903 N N . PHE A 1 112 ? -1.921 3.309 5.343 1.00 91.94 112 PHE A N 1
ATOM 904 C CA . PHE A 1 112 ? -3.220 2.740 5.016 1.00 91.94 112 PHE A CA 1
ATOM 905 C C . PHE A 1 112 ? -4.315 3.722 5.416 1.00 91.94 112 PHE A C 1
ATOM 907 O O . PHE A 1 112 ? -4.431 4.098 6.585 1.00 91.94 112 PHE A O 1
ATOM 914 N N . GLY A 1 113 ? -5.128 4.130 4.444 1.00 92.38 113 GLY A N 1
ATOM 915 C CA . GLY A 1 113 ? -6.362 4.851 4.728 1.00 92.38 113 GLY A CA 1
ATOM 916 C C . GLY A 1 113 ? -7.359 3.917 5.409 1.00 92.38 113 GLY A C 1
ATOM 917 O O . GLY A 1 113 ? -7.490 2.752 5.022 1.00 92.38 113 GLY A O 1
ATOM 918 N N . ILE A 1 114 ? -8.049 4.417 6.430 1.00 94.31 114 ILE A N 1
ATOM 919 C CA . ILE A 1 114 ? -8.975 3.615 7.227 1.00 94.31 114 ILE A CA 1
ATOM 920 C C . ILE A 1 114 ? -10.357 4.249 7.334 1.00 94.31 114 ILE A C 1
ATOM 922 O O . ILE A 1 114 ? -10.509 5.469 7.331 1.00 94.31 114 ILE A O 1
ATOM 926 N N . ARG A 1 115 ? -11.359 3.391 7.494 1.00 93.81 115 ARG A N 1
ATOM 927 C CA . ARG A 1 115 ? -12.691 3.738 7.997 1.00 93.81 115 ARG A CA 1
ATOM 928 C C . ARG A 1 115 ? -12.856 3.099 9.369 1.00 93.81 115 ARG A C 1
ATOM 930 O O . ARG A 1 115 ? -12.375 1.988 9.581 1.00 93.81 115 ARG A O 1
ATOM 937 N N . LEU A 1 116 ? -13.499 3.788 10.298 1.00 91.81 116 LEU A N 1
ATOM 938 C CA . LEU A 1 116 ? -13.912 3.174 11.555 1.00 91.81 116 LEU A CA 1
ATOM 939 C C . LEU A 1 116 ? -15.200 2.389 11.319 1.00 91.81 116 LEU A C 1
ATOM 941 O O . LEU A 1 116 ? -16.023 2.753 10.478 1.00 91.81 116 LEU A O 1
ATOM 945 N N . GLU A 1 117 ? -15.377 1.301 12.057 1.00 86.75 117 GLU A N 1
ATOM 946 C CA . GLU A 1 117 ? -16.663 0.617 12.082 1.00 86.75 117 GLU A CA 1
ATOM 947 C C . GLU A 1 117 ? -17.766 1.581 12.552 1.00 86.75 117 GLU A C 1
ATOM 949 O O . GLU A 1 117 ? -17.640 2.216 13.597 1.00 86.75 117 GLU A O 1
ATOM 954 N N . GLY A 1 118 ? -18.820 1.722 11.743 1.00 80.81 118 GLY A N 1
ATOM 955 C CA . GLY A 1 118 ? -19.888 2.706 11.947 1.00 80.81 118 GLY A CA 1
ATOM 956 C C . GLY A 1 118 ? -19.775 3.971 11.088 1.00 80.81 118 GLY A C 1
ATOM 957 O O . GLY A 1 118 ? -20.731 4.743 11.046 1.00 80.81 118 GLY A O 1
ATOM 958 N N . ASP A 1 119 ? -18.668 4.182 10.363 1.00 83.44 119 ASP A N 1
ATOM 959 C CA . ASP A 1 119 ? -18.613 5.235 9.342 1.00 83.44 119 ASP A CA 1
ATOM 960 C C . ASP A 1 119 ? -19.593 4.920 8.182 1.00 83.44 119 ASP A C 1
ATOM 962 O O . ASP A 1 119 ? -19.708 3.757 7.775 1.00 83.44 119 ASP A O 1
ATOM 966 N N . PRO A 1 120 ? -20.276 5.931 7.609 1.00 72.69 120 PRO A N 1
ATOM 967 C CA . PRO A 1 120 ? -21.137 5.746 6.440 1.00 72.69 120 PRO A CA 1
ATOM 968 C C . PRO A 1 120 ? -20.330 5.298 5.206 1.00 72.69 120 PRO A C 1
ATOM 970 O O . PRO A 1 120 ? -19.169 5.685 5.035 1.00 72.69 120 PRO A O 1
ATOM 973 N N . VAL A 1 121 ? -20.945 4.452 4.366 1.00 65.50 121 VAL A N 1
ATOM 974 C CA . VAL A 1 121 ? -20.303 3.813 3.197 1.00 65.50 121 VAL A CA 1
ATOM 975 C C . VAL A 1 121 ? -20.204 4.751 2.007 1.00 65.50 121 VAL A C 1
ATOM 977 O O . VAL A 1 121 ? -21.242 5.342 1.645 1.00 65.50 121 VAL A O 1
#

=== Feature glossary ===
A reading guide for the features in this record.

Start from the sequence.

  · Sequence gives the chain of amino acids in standard one-letter code (A=alanine, C=cysteine, …, Y=tyrosine), read N→C. It is the only feature that is directly encoded by the gene; all structural features are derived from the folded form of this sequence.

Fold it, and you get atomic coordinates and the backbone conformation that goes with them.

  · Structure coordinates are given as an mmCIF _atom_site loop: one row per atom with element, residue name, chain id, sequence number, and x/y/z position in Å. Only the four main-chain atoms per residue are included here; side chains are omitted to keep the record compact.

  · Backbone dihedral angles. Every residue except chain termini has a φ (preceding-C → N → Cα → C) and a ψ (N → Cα → C → next-N). They are reported in degrees following the IUPAC sign convention. Secondary structure is essentially a statement about which (φ, ψ) basin each residue occupies.

  · Eight-state secondary structure (DSSP): H is the canonical α-helix, G the tighter 3₁₀-helix, I the wider π-helix; E/B are β-structure, T and S are turns and bends, and '-' is everything else. DSSP derives these from the pattern of main-chain N–H···O=C hydrogen bonds, not from the sequence.

  · SS3 is a coarse helix/strand/coil call (letters a/b/c) made by the P-SEA algorithm from inter-Cα distances and dihedrals. It is less detailed than DSSP but needs only Cα positions.

Summarize the fold with a handful of shape descriptors and a per-residue structural alphabet.

  · Radius of gyration (Rg) is the root-mean-square distance of Cα atoms from their centroid — a single number for overall size and compactness. A globular domain of N residues has Rg ≈ 2.2·N^0.38 Å; an extended or disordered chain has a much larger Rg. The Cα contact count is the number of residue pairs whose Cα atoms are within 8 Å and are more than four positions apart in sequence — a standard proxy for tertiary packing density. The bounding box is the smallest axis-aligned box enclosing all Cα atoms.

  · 3Di is Foldseek's structural alphabet. Each residue is assigned one of twenty discrete states based on how its Cα sits relative to its spatial (not sequential) neighbors. Aligning 3Di strings finds structural homologs roughly as well as full 3D superposition, but orders of magnitude faster.

  · Solvent-accessible surface area (SASA) is the area in Å² traced out by the centre of a 1.4 Å probe sphere (a water molecule) rolled over the protein's van der Waals surface (Shrake–Rupley / Lee–Richards construction). Buried residues have near-zero SASA; fully exposed residues can exceed 200 Å². The total SASA scales roughly with the number of surface residues.

Ask how reliable the model is.

  · For AlphaFold models, the B-factor field carries pLDDT — the model's own estimate of local accuracy on a 0–100 scale. Regions with pLDDT<50 should be treated as essentially unmodeled; they often correspond to intrinsically disordered segments.

  · For experimental (PDB) structures, the B-factor (temperature factor) quantifies the positional spread of each atom in the crystal — a combination of thermal vibration and static disorder — in units of Å². High B-factors mark flexible loops or poorly resolved regions; low B-factors mark the rigid, well-ordered core.

  · Predicted Aligned Error (PAE) is an AlphaFold confidence matrix: entry (i, j) is the expected error in the position of residue j, in ångströms, when the prediction is superimposed on the true structure at residue i. Low PAE within a block of residues means that block is internally rigid and well-predicted; high PAE between two blocks means their relative placement is uncertain even if each block individually is confident.

Place it in context: what it resembles, what it is annotated as, and how it looks.

  · Structural nearest neighbors (via Foldseek easy-search vs the PDB). Reported per hit: target PDB id, E-value, and alignment TM-score. A TM-score above ~0.5 is the conventional threshold for 'same fold'.

  · Functional annotations link the protein to curated databases. InterPro entries identify conserved domains and families by matching the sequence against member-database signatures (Pfam, PROSITE, CDD, …). Gene Ontology (GO) terms describe molecular function, biological process, and cellular component in a controlled vocabulary. CATH places the structure in a hierarchical fold classification (Class/Architecture/Topology/Homologous-superfamily). The organism is the source species.

  · The contact map is a binary N×N matrix image: pixel (i, j) is dark where Cα_i and Cα_j are within 8 Å and |i−j|>4. Because the |i−j|>4 filter removes local helical contacts, off-diagonal stripes parallel to the main diagonal indicate parallel β-sheets; stripes perpendicular to it indicate antiparallel β-sheets. The Ramachandran plot scatters every residue's (φ, ψ) pair against the sterically allowed regions. The PAE heatmap renders the predicted-aligned-error matrix.

  · Six rendered views show the 3D structure from the faces of a cube — i.e. along ±x, ±y, ±z. Rendering representation is drawn randomly per protein from cartoon (secondary-structure ribbons), sticks (backbone bonds), or molecular surface; coloring is either N→C rainbow (blue at the N-terminus through red at the C-terminus) or one color per chain.